Protein AF-D1CTQ5-F1 (afdb_monomer)

Foldseek 3Di:
DVLLVVVVVVVCVVPVCCVPPNDDPVDQAAAEDEPPPDDPVNLVSCCVSVNHSVSYDHD

Organism: Sinorhizobium terangae (NCBI:txid110322)

pLDDT: mean 86.88, std 4.69, range [72.44, 93.44]

InterPro domains:
  IPR015421 Pyridoxal phosphate-dependent transferase, major domain [G3DSA:3.40.640.10] (1-59)

Secondary structure (DSSP, 8-state):
-HHHHHHHHHHHHH-TTHHHH---TT----EEE-TT---HHHHHHHHHTTS-GGGEEE-

Structure (mmCIF, N/CA/C/O backbone):
data_AF-D1CTQ5-F1
#
_entry.id   AF-D1CTQ5-F1
#
loop_
_atom_site.group_PDB
_atom_site.id
_atom_site.type_symbol
_atom_site.label_atom_id
_atom_site.label_alt_id
_atom_site.label_comp_id
_atom_site.label_asym_id
_atom_site.label_entity_id
_atom_site.label_seq_id
_atom_site.pdbx_PDB_ins_code
_atom_site.Cartn_x
_atom_site.Cartn_y
_atom_site.Cartn_z
_atom_site.occupancy
_atom_site.B_iso_or_equiv
_atom_site.auth_seq_id
_atom_site.auth_comp_id
_atom_site.auth_asym_id
_atom_site.auth_atom_id
_atom_site.pdbx_PDB_model_num
ATOM 1 N N . MET A 1 1 ? 7.543 11.815 -4.495 1.00 79.81 1 MET A N 1
ATOM 2 C CA . MET A 1 1 ? 6.398 12.139 -3.610 1.00 79.81 1 MET A CA 1
ATOM 3 C C . MET A 1 1 ? 5.025 11.949 -4.260 1.00 79.81 1 MET A C 1
ATOM 5 O O . MET A 1 1 ? 4.122 11.532 -3.552 1.00 79.81 1 MET A O 1
ATOM 9 N N . ALA A 1 2 ? 4.837 12.164 -5.571 1.00 89.81 2 ALA A N 1
ATOM 10 C CA . ALA A 1 2 ? 3.531 11.975 -6.230 1.00 89.81 2 ALA A CA 1
ATOM 11 C C . ALA A 1 2 ? 2.891 10.585 -5.995 1.00 89.81 2 ALA A C 1
ATOM 13 O O . ALA A 1 2 ? 1.721 10.500 -5.634 1.00 89.81 2 ALA A O 1
ATOM 14 N N . ASN A 1 3 ? 3.678 9.506 -6.087 1.00 90.75 3 ASN A N 1
ATOM 15 C CA . ASN A 1 3 ? 3.198 8.135 -5.845 1.00 90.75 3 ASN A CA 1
ATOM 16 C C . ASN A 1 3 ? 2.673 7.916 -4.417 1.00 90.75 3 ASN A C 1
ATOM 18 O O . ASN A 1 3 ? 1.701 7.193 -4.224 1.00 90.75 3 ASN A O 1
ATOM 22 N N . LEU A 1 4 ? 3.269 8.582 -3.422 1.00 91.94 4 LEU A N 1
ATOM 23 C CA . LEU A 1 4 ? 2.792 8.530 -2.039 1.00 91.94 4 LEU A CA 1
ATOM 24 C C . LEU A 1 4 ? 1.413 9.170 -1.908 1.00 91.94 4 LEU A C 1
ATOM 26 O O . LEU A 1 4 ? 0.515 8.562 -1.334 1.00 91.94 4 LEU A O 1
ATOM 30 N N . TYR A 1 5 ? 1.218 10.353 -2.491 1.00 93.44 5 TYR A N 1
ATOM 31 C CA . TYR A 1 5 ? -0.096 10.993 -2.505 1.00 93.44 5 TYR A CA 1
ATOM 32 C C . TYR A 1 5 ? -1.135 10.146 -3.242 1.00 93.44 5 TYR A C 1
ATOM 34 O O . TYR A 1 5 ? -2.245 9.991 -2.740 1.00 93.44 5 TYR A O 1
ATOM 42 N N . GLY A 1 6 ? -0.765 9.534 -4.371 1.00 92.75 6 GLY A N 1
ATOM 43 C CA . GLY A 1 6 ? -1.634 8.603 -5.092 1.00 92.75 6 GLY A CA 1
ATOM 44 C C . GLY A 1 6 ? -2.104 7.441 -4.213 1.00 92.75 6 GLY A C 1
ATOM 45 O O . GLY A 1 6 ? -3.305 7.188 -4.117 1.00 92.75 6 GLY A O 1
ATOM 46 N N . ILE A 1 7 ? -1.179 6.793 -3.498 1.00 91.56 7 ILE A N 1
ATOM 47 C CA . ILE A 1 7 ? -1.502 5.692 -2.579 1.00 91.56 7 ILE A CA 1
ATOM 48 C C . ILE A 1 7 ? -2.387 6.174 -1.426 1.00 91.56 7 ILE A C 1
ATOM 50 O O . ILE A 1 7 ? -3.383 5.527 -1.117 1.00 91.56 7 ILE A O 1
ATOM 54 N N . LEU A 1 8 ? -2.077 7.313 -0.801 1.00 91.38 8 LEU A N 1
ATOM 55 C CA . LEU A 1 8 ? -2.869 7.845 0.314 1.00 91.38 8 LEU A CA 1
ATOM 56 C C . LEU A 1 8 ? -4.301 8.200 -0.108 1.00 91.38 8 LEU A C 1
ATOM 58 O O . LEU A 1 8 ? -5.246 7.908 0.628 1.00 91.38 8 LEU A O 1
ATOM 62 N N . MET A 1 9 ? -4.475 8.780 -1.297 1.00 92.19 9 MET A N 1
ATOM 63 C CA . MET A 1 9 ? -5.794 9.103 -1.846 1.00 92.19 9 MET A CA 1
ATOM 64 C C . MET A 1 9 ? -6.582 7.839 -2.192 1.00 92.19 9 MET A C 1
ATOM 66 O O . MET A 1 9 ? -7.753 7.731 -1.826 1.00 92.19 9 MET A O 1
ATOM 70 N N . ALA A 1 10 ? -5.943 6.855 -2.831 1.00 91.31 10 ALA A N 1
ATOM 71 C CA . ALA A 1 10 ? -6.564 5.563 -3.114 1.00 91.31 10 ALA A CA 1
ATOM 72 C C . ALA A 1 10 ? -6.974 4.845 -1.819 1.00 91.31 10 ALA A C 1
ATOM 74 O O . ALA A 1 10 ? -8.094 4.348 -1.712 1.00 91.31 10 ALA A O 1
ATOM 75 N N . ARG A 1 11 ? -6.111 4.878 -0.797 1.00 89.75 11 ARG A N 1
ATOM 76 C CA . ARG A 1 11 ? -6.372 4.312 0.531 1.00 89.75 11 ARG A CA 1
ATOM 77 C C . ARG A 1 11 ? -7.561 4.986 1.210 1.00 89.75 11 ARG A C 1
ATOM 79 O O . ARG A 1 11 ? -8.433 4.290 1.710 1.00 89.75 11 ARG A O 1
ATOM 86 N N . LYS A 1 12 ? -7.634 6.322 1.185 1.00 90.62 12 LYS A N 1
ATOM 87 C CA . LYS A 1 12 ? -8.772 7.088 1.722 1.00 90.62 12 LYS A CA 1
ATOM 88 C C . LYS A 1 12 ? -10.071 6.793 0.969 1.00 90.62 12 LYS A C 1
ATOM 90 O O . LYS A 1 12 ? -11.132 6.757 1.577 1.00 90.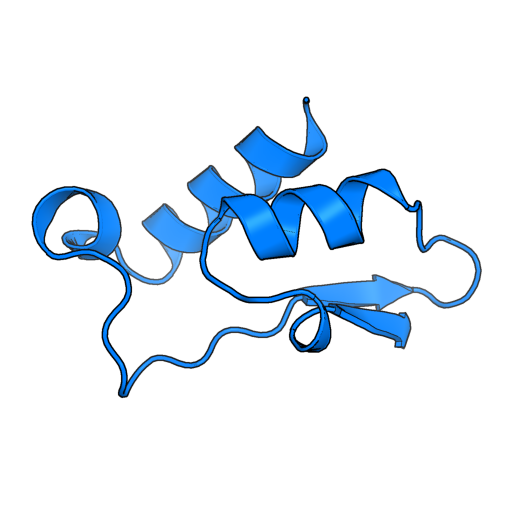62 12 LYS A O 1
ATOM 95 N N . ARG A 1 13 ? -10.006 6.588 -0.348 1.00 90.50 13 ARG A N 1
ATOM 96 C CA . ARG A 1 13 ? -11.180 6.222 -1.152 1.00 90.50 13 ARG A CA 1
ATOM 97 C C . ARG A 1 13 ? -11.670 4.807 -0.839 1.00 90.50 13 ARG A C 1
ATOM 99 O O . ARG A 1 13 ? -12.874 4.590 -0.805 1.00 90.50 13 ARG A O 1
ATOM 106 N N . PHE A 1 14 ? -10.751 3.866 -0.630 1.00 88.06 14 PHE A N 1
ATOM 107 C CA . PHE A 1 14 ? -11.071 2.484 -0.269 1.00 88.06 14 PHE A CA 1
ATOM 108 C C . PHE A 1 14 ? -11.607 2.367 1.163 1.00 88.06 14 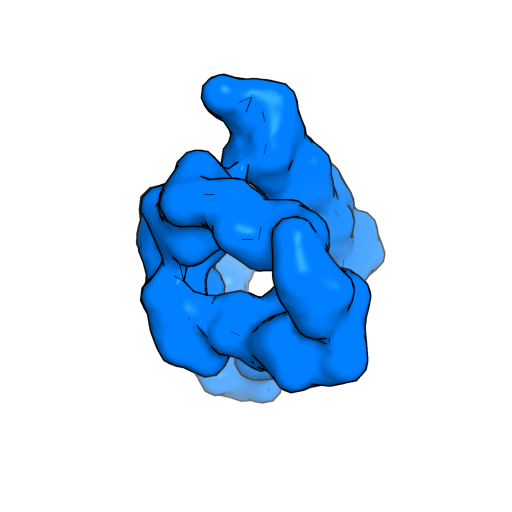PHE A C 1
ATOM 110 O O . PHE A 1 14 ? -12.570 1.646 1.411 1.00 88.06 14 PHE A O 1
ATOM 117 N N . ASP A 1 15 ? -10.998 3.090 2.102 1.00 88.19 15 ASP A N 1
ATOM 118 C CA . ASP A 1 15 ? -11.403 3.119 3.501 1.00 88.19 15 ASP A CA 1
ATOM 119 C C . ASP A 1 15 ? -11.412 4.559 4.039 1.00 88.19 15 ASP A C 1
ATOM 121 O O . ASP A 1 15 ? -10.382 5.055 4.501 1.00 88.19 15 ASP A O 1
ATOM 125 N N . PRO A 1 16 ? -12.556 5.266 3.992 1.00 88.12 16 PRO A N 1
ATOM 126 C CA . PRO A 1 16 ? -12.633 6.666 4.414 1.00 88.12 16 PRO A CA 1
ATOM 127 C C . PRO A 1 16 ? -12.261 6.900 5.881 1.00 88.12 16 PRO A C 1
ATOM 129 O O . PRO A 1 16 ? -11.775 7.978 6.226 1.00 88.12 16 PRO A O 1
ATOM 132 N N . THR A 1 17 ? -12.442 5.893 6.741 1.00 89.12 17 THR A N 1
ATOM 133 C CA . THR A 1 17 ? -12.120 5.978 8.171 1.00 89.12 17 THR A CA 1
ATOM 134 C C . THR A 1 17 ? -10.617 5.905 8.439 1.00 89.12 17 THR A C 1
ATOM 136 O O . THR A 1 17 ? -10.177 6.282 9.522 1.00 89.12 17 THR A O 1
ATOM 139 N N . VAL A 1 18 ? -9.798 5.527 7.445 1.00 89.12 18 VAL A N 1
ATOM 140 C CA . VAL A 1 18 ? -8.341 5.346 7.588 1.00 89.12 18 VAL A CA 1
ATOM 141 C C . VAL A 1 18 ? -7.606 6.606 8.048 1.00 89.12 18 VAL A C 1
ATOM 143 O O . VAL A 1 18 ? -6.526 6.526 8.627 1.00 89.12 18 VAL A O 1
ATOM 146 N N . ALA A 1 19 ? -8.165 7.785 7.765 1.00 84.31 19 ALA A N 1
ATOM 147 C CA . ALA A 1 19 ? -7.585 9.060 8.177 1.00 84.31 19 ALA A CA 1
ATOM 148 C C . ALA A 1 19 ? -7.734 9.315 9.684 1.00 84.31 19 ALA A C 1
ATOM 150 O O . ALA A 1 19 ? -6.932 10.052 10.248 1.00 84.31 19 ALA A O 1
ATOM 151 N N . LYS A 1 20 ? -8.755 8.722 10.314 1.00 87.38 20 LYS A N 1
ATOM 152 C CA . LYS A 1 20 ? -9.056 8.881 11.738 1.00 87.38 20 LYS A CA 1
ATOM 153 C C . LYS A 1 20 ? -8.564 7.687 12.554 1.00 87.38 20 LYS A C 1
ATOM 155 O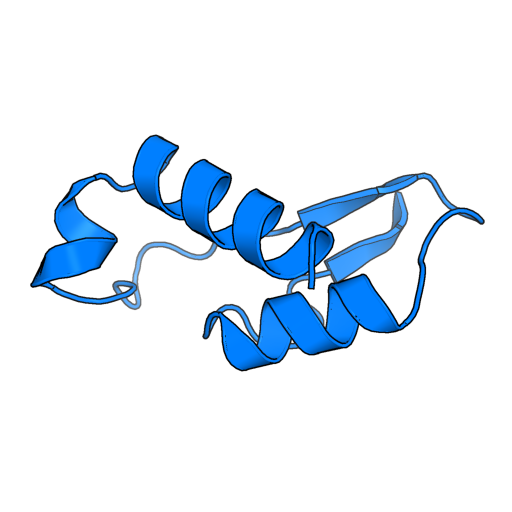 O . LYS A 1 20 ? -7.911 7.879 13.570 1.00 87.38 20 LYS A O 1
ATOM 160 N N . ASP A 1 21 ? -8.839 6.480 12.070 1.00 87.31 21 ASP A N 1
ATOM 161 C CA . ASP A 1 21 ? -8.667 5.240 12.836 1.00 87.31 21 ASP A CA 1
ATOM 162 C C . ASP A 1 21 ? -7.414 4.450 12.413 1.00 87.31 21 ASP A C 1
ATOM 164 O O . ASP A 1 21 ? -7.107 3.399 12.972 1.00 87.31 21 ASP A O 1
ATOM 168 N N . GLY A 1 22 ? -6.673 4.949 11.418 1.00 84.12 22 GLY A N 1
ATOM 169 C CA . GLY A 1 22 ? -5.547 4.237 10.821 1.00 84.12 22 GLY A CA 1
ATOM 170 C C . GLY A 1 22 ? -5.984 3.070 9.930 1.00 84.12 22 GLY A C 1
ATOM 171 O O . GLY A 1 22 ? -7.168 2.841 9.680 1.00 84.12 22 GLY A O 1
ATOM 172 N N . LEU A 1 23 ? -5.006 2.341 9.386 1.00 82.31 23 LEU A N 1
ATOM 173 C CA . LEU A 1 23 ? -5.283 1.168 8.558 1.00 82.31 23 LEU A CA 1
ATOM 174 C C . LEU A 1 23 ? -5.630 -0.020 9.459 1.00 82.31 23 LEU A C 1
ATOM 176 O O . LEU A 1 23 ? -4.780 -0.507 10.202 1.00 82.31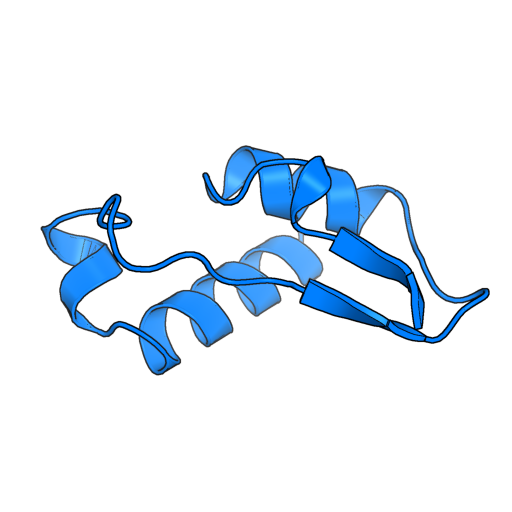 23 LEU A O 1
ATOM 180 N N . ARG A 1 24 ? -6.878 -0.487 9.388 1.00 78.94 24 ARG A N 1
ATOM 181 C CA . ARG A 1 24 ? -7.344 -1.615 10.199 1.00 78.94 24 ARG A CA 1
ATOM 182 C C . ARG A 1 24 ? -6.664 -2.923 9.778 1.00 78.94 24 ARG A C 1
ATOM 184 O O . ARG A 1 24 ? -6.480 -3.184 8.591 1.00 78.94 24 ARG A O 1
ATOM 191 N N . HIS A 1 25 ? -6.355 -3.783 10.749 1.00 74.75 25 HIS A N 1
ATOM 192 C CA . HIS A 1 25 ? -5.667 -5.064 10.524 1.00 74.75 25 HIS A CA 1
ATOM 193 C C . HIS A 1 25 ? -6.440 -6.054 9.632 1.00 74.75 25 HIS A C 1
ATOM 195 O O . HIS A 1 25 ? -5.831 -6.912 8.989 1.00 74.75 25 HIS A O 1
ATOM 201 N N . ASP A 1 26 ? -7.769 -5.939 9.587 1.00 76.00 26 ASP A N 1
ATOM 202 C CA . ASP A 1 26 ? -8.661 -6.760 8.763 1.00 76.00 26 ASP A CA 1
ATOM 203 C C . ASP A 1 26 ? -8.707 -6.305 7.294 1.00 76.00 26 ASP A C 1
ATOM 205 O O . ASP A 1 26 ? -9.003 -7.104 6.406 1.00 76.00 26 ASP A O 1
ATOM 209 N N . LYS A 1 27 ? -8.352 -5.049 7.006 1.00 72.44 27 LYS A N 1
ATOM 210 C CA . LYS A 1 27 ? -8.363 -4.477 5.656 1.00 72.44 27 LYS A CA 1
ATOM 211 C C . LYS A 1 27 ? -6.964 -4.476 5.047 1.00 72.44 27 LYS A C 1
ATOM 213 O O . LYS A 1 27 ? -6.238 -3.484 5.073 1.00 72.44 27 LYS A O 1
ATOM 218 N N . LYS A 1 28 ? -6.596 -5.604 4.437 1.00 77.38 28 LYS A N 1
ATOM 219 C CA . LYS A 1 28 ? -5.343 -5.736 3.677 1.00 77.38 28 LYS A CA 1
ATOM 220 C C . LYS A 1 28 ? -5.537 -5.238 2.244 1.00 77.38 28 LYS A C 1
ATOM 222 O O . LYS A 1 28 ? -6.241 -5.873 1.464 1.00 77.38 28 LYS A O 1
ATOM 227 N N . ALA A 1 29 ? -4.895 -4.128 1.886 1.00 83.94 29 ALA A N 1
ATOM 228 C CA . ALA A 1 29 ? -4.861 -3.629 0.511 1.00 83.94 29 ALA A CA 1
ATOM 229 C C . ALA A 1 29 ? -3.567 -4.054 -0.203 1.00 83.94 29 ALA A C 1
ATOM 231 O O . ALA A 1 29 ? -2.507 -4.152 0.414 1.00 83.94 29 ALA A O 1
ATOM 232 N N . LYS A 1 30 ? -3.665 -4.300 -1.513 1.00 89.12 30 LYS A N 1
ATOM 233 C CA . LYS A 1 30 ? -2.544 -4.635 -2.403 1.00 89.12 30 LYS A CA 1
ATOM 234 C C . LYS A 1 30 ? -2.467 -3.598 -3.520 1.00 89.12 30 LYS A C 1
ATOM 236 O O . LYS A 1 30 ? -3.500 -3.132 -3.995 1.00 89.12 30 LYS A O 1
ATOM 241 N N . ILE A 1 31 ? -1.256 -3.247 -3.931 1.00 89.56 31 ILE A N 1
ATOM 242 C CA . ILE A 1 31 ? -0.991 -2.337 -5.046 1.00 89.56 31 ILE A CA 1
ATOM 243 C C . ILE A 1 31 ? -0.540 -3.193 -6.222 1.00 89.56 31 ILE A C 1
ATOM 245 O O . ILE A 1 31 ? 0.516 -3.818 -6.158 1.00 89.56 31 ILE A O 1
ATOM 249 N N . LEU A 1 32 ? -1.346 -3.221 -7.278 1.00 91.00 32 LEU A N 1
ATOM 250 C CA . LEU A 1 32 ? -1.016 -3.917 -8.517 1.00 91.00 32 LEU A CA 1
ATOM 251 C C . LEU A 1 32 ? -0.324 -2.936 -9.460 1.00 91.00 32 LEU A C 1
ATOM 253 O O . LEU A 1 32 ? -0.827 -1.831 -9.674 1.00 91.00 32 LEU A O 1
ATOM 257 N N . ILE A 1 33 ? 0.827 -3.326 -9.998 1.00 87.56 33 ILE A N 1
ATOM 258 C CA . ILE A 1 33 ? 1.591 -2.510 -10.947 1.00 87.56 33 ILE A CA 1
ATOM 259 C C . ILE A 1 33 ? 1.930 -3.375 -12.156 1.00 87.56 33 ILE A C 1
ATOM 261 O O . ILE A 1 33 ? 2.424 -4.479 -11.950 1.00 87.56 33 ILE A O 1
ATOM 265 N N . PRO A 1 34 ? 1.726 -2.896 -13.393 1.00 85.44 34 PRO A N 1
ATOM 266 C CA . PRO A 1 34 ? 2.144 -3.635 -14.575 1.00 85.44 34 PRO A CA 1
ATOM 267 C C . PRO A 1 34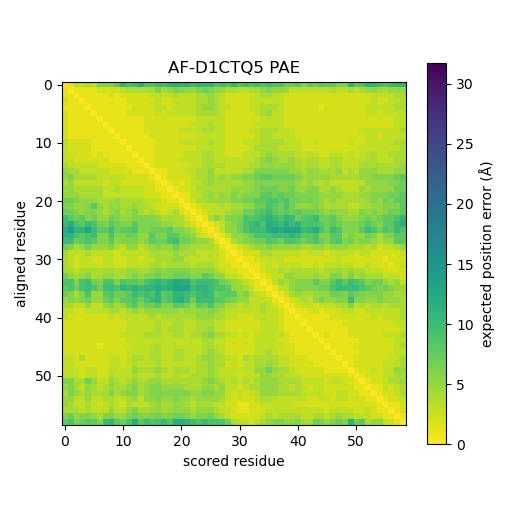 ? 3.640 -3.978 -14.539 1.00 85.44 34 PRO A C 1
ATOM 269 O O . PRO A 1 34 ? 4.479 -3.131 -14.202 1.00 85.44 34 PRO A O 1
ATOM 272 N N . GLY A 1 35 ? 3.974 -5.211 -14.909 1.00 82.12 35 GLY A N 1
ATOM 273 C CA . GLY A 1 35 ? 5.345 -5.691 -15.029 1.00 82.12 35 GLY A CA 1
ATOM 274 C C . GLY A 1 35 ? 6.213 -4.757 -15.879 1.00 82.12 35 GLY A C 1
ATOM 275 O O . GLY A 1 35 ? 5.788 -4.243 -16.911 1.00 82.12 35 GLY A O 1
ATOM 276 N N . GLY A 1 36 ? 7.437 -4.492 -15.417 1.00 79.06 36 GLY A N 1
ATOM 277 C CA . GLY A 1 36 ? 8.378 -3.581 -16.085 1.00 79.06 36 GLY A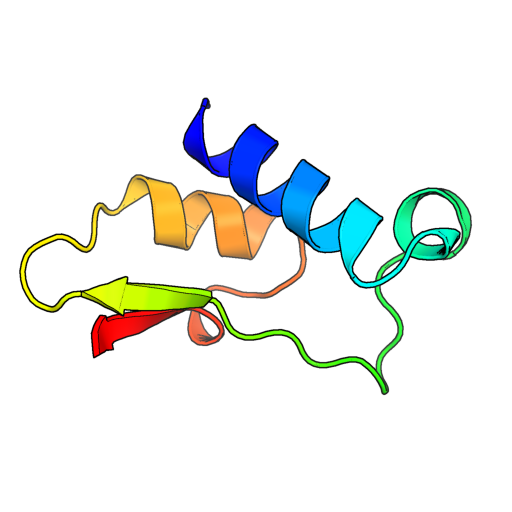 CA 1
ATOM 278 C C . GLY A 1 36 ? 8.167 -2.087 -15.798 1.00 79.06 36 GLY A C 1
ATOM 279 O O . GLY A 1 36 ? 9.048 -1.295 -16.116 1.00 79.06 36 GLY A O 1
ATOM 280 N N . LEU A 1 37 ? 7.066 -1.693 -15.144 1.00 81.0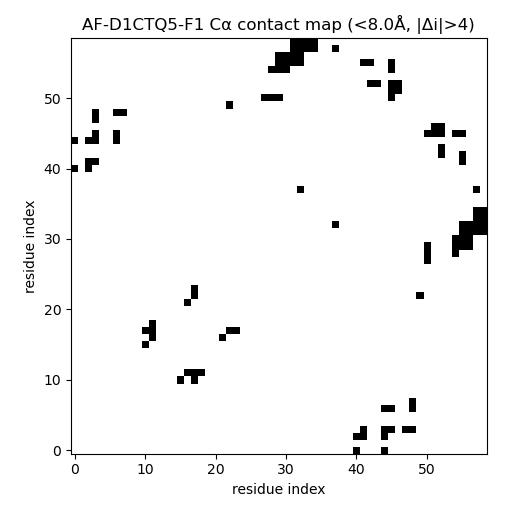6 37 LEU A N 1
ATOM 281 C CA . LEU A 1 37 ? 6.796 -0.301 -14.740 1.00 81.06 37 LEU A CA 1
ATOM 282 C C . LEU A 1 37 ? 6.938 -0.061 -13.227 1.00 81.06 37 LEU A C 1
ATOM 284 O O . LEU A 1 37 ? 6.669 1.035 -12.727 1.00 81.06 37 LEU A O 1
ATOM 288 N N . THR A 1 38 ? 7.377 -1.071 -12.476 1.00 81.50 38 THR A N 1
ATOM 289 C CA . THR A 1 38 ? 7.588 -0.966 -11.030 1.00 81.50 38 THR A CA 1
ATOM 290 C C . THR A 1 38 ? 8.761 -0.043 -10.719 1.00 81.50 38 THR A C 1
ATOM 292 O O . THR A 1 38 ? 9.924 -0.419 -10.833 1.00 81.50 38 THR A O 1
ATOM 295 N N . HIS A 1 39 ? 8.455 1.173 -10.270 1.00 86.62 39 HIS A N 1
ATOM 296 C CA . HIS A 1 39 ? 9.460 2.126 -9.809 1.00 86.62 39 HIS A CA 1
ATOM 297 C C . HIS A 1 39 ? 9.695 1.997 -8.296 1.00 86.62 39 HIS A C 1
ATOM 299 O O . HIS A 1 39 ? 8.736 1.922 -7.520 1.00 86.62 39 HIS A O 1
ATOM 305 N N . TYR A 1 40 ? 10.955 2.066 -7.846 1.00 87.69 40 TYR A N 1
ATOM 306 C CA . TYR A 1 40 ? 11.342 1.920 -6.428 1.00 87.69 40 TYR A CA 1
ATOM 307 C C . TYR A 1 40 ? 10.564 2.857 -5.489 1.00 87.69 40 TYR A C 1
ATOM 309 O O . TYR A 1 40 ? 10.231 2.507 -4.356 1.00 87.69 40 TYR A O 1
ATOM 317 N N . SER A 1 41 ? 10.197 4.044 -5.982 1.00 90.69 41 SER A N 1
ATOM 318 C CA . SER A 1 41 ? 9.421 5.023 -5.219 1.00 90.69 41 SER A CA 1
ATOM 319 C C . SER A 1 41 ? 8.023 4.535 -4.822 1.00 90.69 41 SER A C 1
ATOM 321 O O . SER A 1 41 ? 7.462 5.058 -3.865 1.00 90.69 41 SER A O 1
ATOM 323 N N . VAL A 1 42 ? 7.444 3.575 -5.555 1.00 89.75 42 VAL A N 1
ATOM 324 C CA . VAL A 1 42 ? 6.121 3.019 -5.237 1.00 89.75 42 VAL A CA 1
ATOM 325 C C . VAL A 1 42 ? 6.231 2.049 -4.067 1.00 89.75 42 VAL A C 1
ATOM 327 O O . VAL A 1 42 ? 5.419 2.110 -3.151 1.00 89.75 42 VAL A O 1
ATOM 330 N N . VAL A 1 43 ? 7.289 1.235 -4.042 1.00 90.12 43 VAL A N 1
ATOM 331 C CA . VAL A 1 43 ? 7.604 0.342 -2.916 1.00 90.12 43 VAL A CA 1
ATOM 332 C C . VAL A 1 43 ? 7.866 1.151 -1.645 1.00 90.12 43 VAL A C 1
ATOM 334 O O . VAL A 1 43 ? 7.275 0.875 -0.601 1.00 90.12 43 VAL A O 1
ATOM 337 N N . GLY A 1 44 ? 8.685 2.204 -1.742 1.00 91.12 44 GLY A N 1
ATOM 338 C CA . GLY A 1 44 ? 8.937 3.109 -0.618 1.00 91.12 44 GLY A CA 1
ATOM 339 C C . GLY A 1 44 ? 7.665 3.811 -0.136 1.00 91.12 44 GLY A C 1
ATOM 340 O O . GLY A 1 44 ? 7.400 3.878 1.062 1.00 91.12 44 GLY A O 1
ATOM 341 N N . ALA A 1 45 ? 6.827 4.277 -1.062 1.00 91.75 45 ALA A N 1
ATOM 342 C CA . ALA A 1 45 ? 5.560 4.905 -0.716 1.00 91.75 45 ALA A CA 1
ATOM 343 C C . ALA A 1 45 ? 4.569 3.927 -0.057 1.00 91.75 45 ALA A C 1
ATOM 345 O O . ALA A 1 45 ? 3.896 4.303 0.902 1.00 91.75 45 ALA A O 1
ATOM 346 N N . ALA A 1 46 ? 4.517 2.670 -0.506 1.00 90.38 46 ALA A N 1
ATOM 347 C CA . ALA A 1 46 ? 3.709 1.625 0.116 1.00 90.38 46 ALA A CA 1
ATOM 348 C C . ALA A 1 46 ? 4.141 1.376 1.571 1.00 90.38 46 ALA A C 1
ATOM 350 O O . ALA A 1 46 ? 3.295 1.358 2.469 1.00 90.38 46 ALA A O 1
ATOM 351 N N . ALA A 1 47 ? 5.451 1.293 1.825 1.00 89.75 47 ALA A N 1
ATOM 352 C CA . ALA A 1 47 ? 6.000 1.149 3.172 1.00 89.75 47 ALA A CA 1
ATOM 353 C C . ALA A 1 47 ? 5.644 2.342 4.079 1.00 89.75 47 ALA A C 1
ATOM 355 O O . ALA A 1 47 ? 5.081 2.141 5.153 1.00 89.75 47 ALA A O 1
ATOM 356 N N . VAL A 1 48 ? 5.878 3.579 3.624 1.00 89.56 48 VAL A N 1
ATOM 357 C CA . VAL A 1 48 ? 5.562 4.804 4.392 1.00 89.56 48 VAL A CA 1
ATOM 358 C C . VAL A 1 48 ? 4.059 4.947 4.651 1.00 89.56 48 VAL A C 1
ATOM 360 O O . VAL A 1 48 ? 3.642 5.441 5.694 1.00 89.56 48 VAL A O 1
ATOM 363 N N . SER A 1 49 ? 3.222 4.474 3.728 1.00 87.75 49 SER A N 1
ATOM 364 C CA . SER A 1 49 ? 1.766 4.477 3.888 1.00 87.75 49 SER A CA 1
ATOM 365 C C . SER A 1 49 ? 1.232 3.363 4.803 1.00 87.75 49 SER A C 1
ATOM 367 O O . SER A 1 49 ? 0.018 3.199 4.907 1.00 87.75 49 SER A O 1
ATOM 369 N N . GLY A 1 50 ? 2.090 2.575 5.456 1.00 86.88 50 GLY A N 1
ATOM 370 C CA . GLY A 1 50 ? 1.667 1.515 6.379 1.00 86.88 50 GLY A CA 1
ATOM 371 C C . GLY A 1 50 ? 1.075 0.271 5.707 1.00 86.88 50 GLY A C 1
ATOM 372 O O . GLY A 1 50 ? 0.586 -0.612 6.402 1.00 86.88 50 GLY A O 1
ATOM 373 N N . LEU A 1 51 ? 1.129 0.174 4.372 1.00 87.12 51 LEU A N 1
ATOM 374 C CA . LEU A 1 51 ? 0.745 -1.034 3.629 1.00 87.12 51 LEU A CA 1
ATOM 375 C C . LEU A 1 51 ? 1.854 -2.097 3.654 1.00 87.12 51 LEU A C 1
ATOM 377 O O . LEU A 1 51 ? 1.583 -3.287 3.515 1.00 87.12 51 LEU A O 1
ATOM 381 N N . GLY A 1 52 ? 3.100 -1.662 3.852 1.00 87.00 52 GLY A N 1
ATOM 382 C CA . GLY A 1 52 ? 4.285 -2.511 3.784 1.00 87.00 52 GLY A CA 1
ATOM 383 C C . GLY A 1 52 ? 4.791 -2.695 2.351 1.00 87.00 52 GLY A C 1
ATOM 384 O O . GLY A 1 52 ? 4.047 -2.586 1.378 1.00 87.00 52 GLY A O 1
ATOM 385 N N . SER A 1 53 ? 6.085 -2.980 2.211 1.00 85.06 53 SER A N 1
ATOM 386 C CA . SER A 1 53 ? 6.733 -3.197 0.908 1.00 85.06 53 SER A CA 1
ATOM 387 C C . SER A 1 53 ? 6.161 -4.404 0.156 1.00 85.06 53 SER A C 1
ATOM 389 O O . SER A 1 53 ? 6.023 -4.359 -1.062 1.00 85.06 53 SER A O 1
ATOM 391 N N . ASN A 1 54 ? 5.749 -5.444 0.886 1.00 86.19 54 ASN A N 1
ATOM 392 C CA . ASN A 1 54 ? 5.181 -6.677 0.328 1.00 86.19 54 ASN A CA 1
ATOM 393 C C . ASN A 1 54 ? 3.759 -6.502 -0.237 1.00 86.19 54 ASN A C 1
ATOM 395 O O . ASN A 1 54 ? 3.206 -7.438 -0.811 1.00 86.19 54 ASN A O 1
ATOM 399 N N . ALA A 1 55 ? 3.140 -5.331 -0.058 1.00 87.12 55 ALA A N 1
ATOM 400 C CA . ALA A 1 55 ? 1.833 -5.037 -0.636 1.00 87.12 55 ALA A CA 1
ATOM 401 C C . ALA A 1 55 ? 1.904 -4.717 -2.137 1.00 87.12 55 ALA A C 1
ATOM 403 O O . ALA A 1 55 ? 0.863 -4.711 -2.793 1.00 87.12 55 ALA A O 1
ATOM 404 N N . VAL A 1 56 ? 3.096 -4.443 -2.679 1.00 89.38 56 VAL A N 1
ATOM 405 C CA . VAL A 1 56 ? 3.295 -4.158 -4.104 1.00 89.38 56 VAL A CA 1
ATOM 406 C C . VAL A 1 56 ? 3.490 -5.463 -4.865 1.00 89.38 56 VAL A C 1
ATOM 408 O O . VAL A 1 56 ? 4.460 -6.179 -4.634 1.00 89.38 56 VAL A O 1
ATOM 411 N N . ILE A 1 57 ? 2.571 -5.761 -5.780 1.00 89.12 57 ILE A N 1
ATOM 412 C CA . ILE A 1 57 ? 2.587 -6.979 -6.587 1.00 89.12 57 ILE A CA 1
ATOM 413 C C . ILE A 1 57 ? 2.705 -6.573 -8.059 1.00 89.12 57 ILE A C 1
ATOM 415 O O . ILE A 1 57 ? 1.794 -5.917 -8.576 1.00 89.12 57 ILE A O 1
ATOM 419 N N . PRO A 1 58 ? 3.810 -6.929 -8.735 1.00 84.38 58 PRO A N 1
ATOM 420 C CA . PRO A 1 58 ? 3.890 -6.793 -10.178 1.00 84.38 58 PRO A CA 1
ATOM 421 C C . PRO A 1 58 ? 2.919 -7.784 -10.837 1.00 84.38 58 PRO A C 1
ATOM 423 O O . PRO A 1 58 ? 2.881 -8.952 -10.443 1.00 84.38 58 PRO A O 1
ATOM 426 N N . VAL A 1 59 ? 2.134 -7.311 -11.804 1.00 84.81 59 VAL A N 1
ATOM 427 C CA . VAL A 1 59 ? 1.158 -8.097 -12.581 1.00 84.81 59 VAL A CA 1
ATOM 428 C C . VAL A 1 59 ? 1.414 -8.017 -14.072 1.00 84.81 59 VAL A C 1
ATOM 430 O O . VAL A 1 59 ? 1.883 -6.954 -14.536 1.00 84.81 59 VAL A O 1
#

Nearest PDB structures (foldseek):
  7a0a-assembly2_D  TM=8.504E-01  e=1.544E-03  Mus musculus
  5o5c-assembly1_B  TM=8.248E-01  e=3.076E-03  Erwinia amylovora CFBP1430
  5o5c-assembly2_C  TM=8.248E-01  e=4.650E-03  Erwinia amylovora CFBP1430
  5o5c-assembly3_E  TM=8.244E-01  e=7.031E-03  Erwinia amylovora CFBP1430
  5o5c-assembly1_A  TM=8.255E-01  e=6.563E-03  Erwinia amylovora CFBP1430

Radius of gyration: 11.15 Å; Cα contacts (8 Å, |Δi|>4): 58; chains: 1; bounding box: 24×20×29 Å

So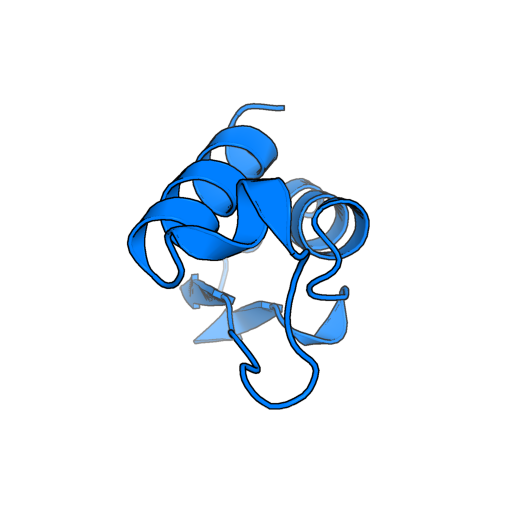lvent-accessible surface area (backbone atoms only — not comparable to full-atom values): 3575 Å² total; per-residue (Å²): 112,69,59,36,55,53,50,53,51,52,47,38,70,76,36,70,58,35,84,80,74,42,85,51,91,87,66,82,68,71,46,79,36,56,66,94,68,77,50,72,63,49,4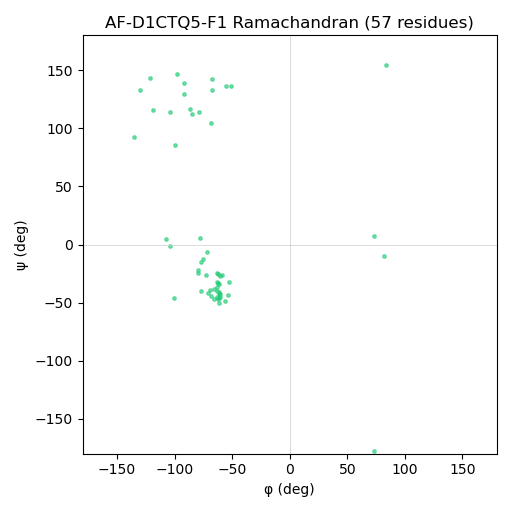1,54,27,31,37,76,70,72,56,34,52,86,24,57,41,74,86

Sequence (59 aa):
MANLYGILMARKRFDPTVAKDGLRHDKKAKILIPGGLTHYSVVGAAAVSGLGSNAVIPV

Mean predicted aligned error: 3.9 Å